Protein AF-A0A6N2C4Z9-F1 (afdb_monomer)

Organism: Solanum chilense (NCBI:txid4083)

Mean predicted aligned error: 12.43 Å

Radius of gyration: 21.18 Å; Cα contacts (8 Å, |Δi|>4): 33; chains: 1; bounding box: 46×52×25 Å

Sequence (66 aa):
MLTQYFLMNATNTCAKELNLLYKDFPQYFVWSSSYKMWSQRKRGKVIGRVVTSHQLREKDIILDYY

pLDDT: mean 79.86, std 14.9, range [50.56, 93.25]

Structure (mmCIF, N/CA/C/O backbone):
data_AF-A0A6N2C4Z9-F1
#
_entry.id   AF-A0A6N2C4Z9-F1
#
loop_
_atom_site.group_PDB
_atom_site.id
_atom_site.type_symbol
_atom_site.label_atom_id
_atom_site.label_alt_id
_atom_site.label_comp_id
_atom_site.label_asym_id
_atom_site.label_entity_id
_atom_site.label_seq_id
_atom_site.pdbx_PDB_ins_code
_atom_site.Cartn_x
_atom_site.Cartn_y
_atom_site.Cartn_z
_atom_site.occupancy
_atom_site.B_iso_or_equiv
_atom_site.auth_seq_id
_atom_site.auth_comp_id
_atom_site.auth_asym_id
_atom_site.auth_atom_id
_atom_site.pdbx_PDB_model_num
ATOM 1 N N . MET A 1 1 ? 0.644 -3.708 -8.351 1.00 85.81 1 MET A N 1
ATOM 2 C CA . MET A 1 1 ? 1.126 -4.942 -9.012 1.00 85.81 1 MET A CA 1
ATOM 3 C C . MET A 1 1 ? 0.982 -6.124 -8.066 1.00 85.81 1 MET A C 1
ATOM 5 O O . MET A 1 1 ? 1.430 -6.012 -6.927 1.00 85.81 1 MET A O 1
ATOM 9 N N . LEU A 1 2 ? 0.387 -7.230 -8.535 1.00 90.00 2 LEU A N 1
ATOM 10 C CA . LEU A 1 2 ? 0.078 -8.413 -7.716 1.00 90.00 2 LEU A CA 1
ATOM 11 C C . LEU A 1 2 ? 1.330 -9.217 -7.325 1.00 90.00 2 LEU A C 1
ATOM 13 O O . LEU A 1 2 ? 1.502 -9.557 -6.162 1.00 90.00 2 LEU A O 1
ATOM 17 N N . THR A 1 3 ? 2.266 -9.439 -8.249 1.00 92.56 3 THR A N 1
AT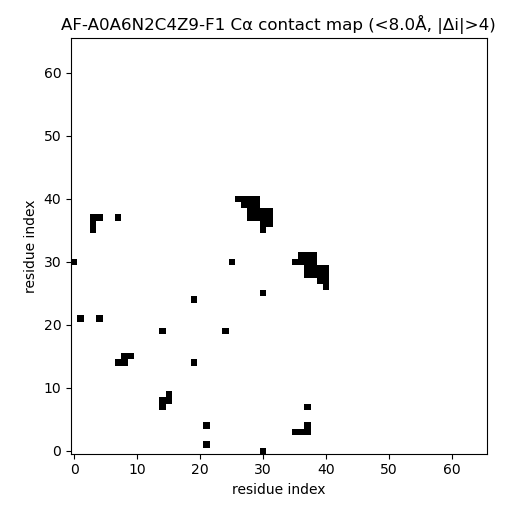OM 18 C CA . THR A 1 3 ? 3.525 -10.150 -7.951 1.00 92.56 3 THR A CA 1
ATOM 19 C C . THR A 1 3 ? 4.327 -9.457 -6.849 1.00 92.56 3 THR A C 1
ATOM 21 O O . THR A 1 3 ? 4.826 -10.094 -5.927 1.00 92.56 3 THR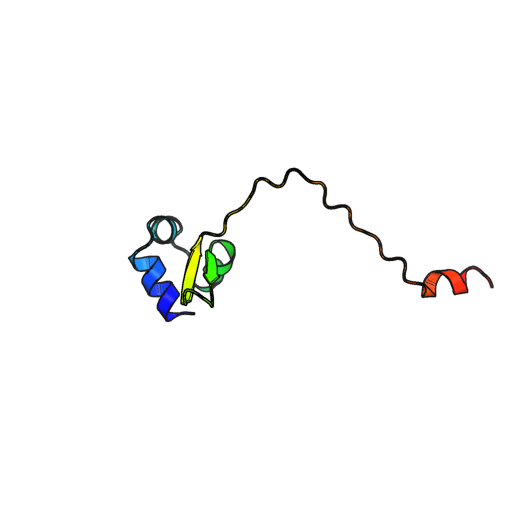 A O 1
ATOM 24 N N . GLN A 1 4 ? 4.382 -8.125 -6.897 1.00 93.19 4 GLN A N 1
ATOM 25 C CA . GLN A 1 4 ? 5.073 -7.331 -5.882 1.00 93.19 4 GLN A CA 1
ATOM 26 C C . GLN A 1 4 ? 4.339 -7.296 -4.541 1.00 93.19 4 GLN A C 1
ATOM 28 O O . GLN A 1 4 ? 4.966 -7.058 -3.515 1.00 93.19 4 GLN A O 1
ATOM 33 N N . TYR A 1 5 ? 3.02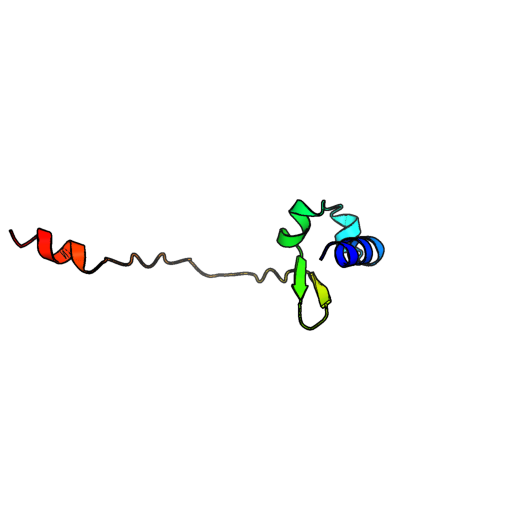8 -7.541 -4.523 1.00 92.81 5 TYR A N 1
ATOM 34 C CA . TYR A 1 5 ? 2.298 -7.708 -3.270 1.00 92.81 5 TYR A CA 1
ATOM 35 C C . TYR A 1 5 ? 2.752 -8.971 -2.530 1.00 92.81 5 TYR A C 1
ATOM 37 O O . TYR A 1 5 ? 3.060 -8.892 -1.345 1.00 92.81 5 TYR A O 1
ATOM 45 N N . PHE A 1 6 ? 2.889 -10.105 -3.226 1.00 93.12 6 PHE A N 1
ATOM 46 C CA . PHE A 1 6 ? 3.386 -11.336 -2.602 1.00 93.12 6 PHE A CA 1
ATOM 47 C C . PHE A 1 6 ? 4.812 -11.178 -2.067 1.00 93.12 6 PHE A C 1
ATOM 49 O O . PHE A 1 6 ? 5.091 -11.576 -0.938 1.00 93.12 6 PHE A O 1
ATOM 56 N N . LEU A 1 7 ? 5.694 -10.532 -2.838 1.00 92.94 7 LEU A N 1
ATOM 57 C CA . LEU A 1 7 ? 7.061 -10.243 -2.402 1.00 92.94 7 LEU A CA 1
ATOM 58 C C . LEU A 1 7 ? 7.078 -9.355 -1.151 1.00 92.94 7 LEU A C 1
ATOM 60 O O . LEU A 1 7 ? 7.792 -9.650 -0.193 1.00 92.94 7 LEU A O 1
ATOM 64 N N . MET A 1 8 ? 6.261 -8.300 -1.125 1.00 92.00 8 MET A N 1
ATOM 65 C CA . MET A 1 8 ? 6.167 -7.394 0.020 1.00 92.00 8 MET A CA 1
ATOM 66 C C .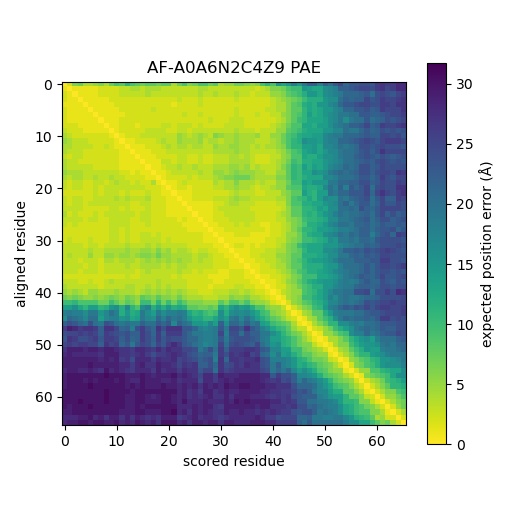 MET A 1 8 ? 5.609 -8.100 1.265 1.00 92.00 8 MET A C 1
ATOM 68 O O . MET A 1 8 ? 6.164 -7.939 2.347 1.00 92.00 8 MET A O 1
ATOM 72 N N . ASN A 1 9 ? 4.585 -8.945 1.118 1.00 91.50 9 ASN A N 1
ATOM 73 C CA . ASN A 1 9 ? 4.052 -9.760 2.216 1.00 91.50 9 ASN A CA 1
ATOM 74 C C . ASN A 1 9 ? 5.056 -10.797 2.740 1.00 91.50 9 ASN A C 1
ATOM 76 O O . ASN A 1 9 ? 5.050 -11.122 3.924 1.00 91.50 9 ASN A O 1
ATOM 80 N N . ALA A 1 10 ? 5.945 -11.312 1.891 1.00 90.19 10 ALA A N 1
ATOM 81 C CA . ALA A 1 10 ? 6.967 -12.270 2.303 1.00 90.19 10 ALA A CA 1
ATOM 82 C C . ALA A 1 10 ? 8.169 -11.613 3.005 1.0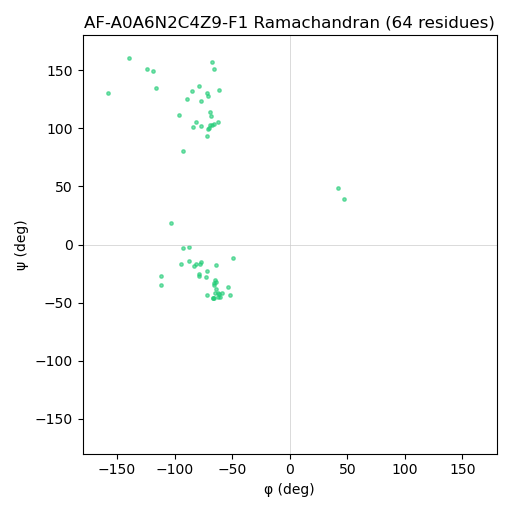0 90.19 10 ALA A C 1
ATOM 84 O O . ALA A 1 10 ? 8.823 -12.256 3.829 1.00 90.19 10 ALA A O 1
ATOM 85 N N . THR A 1 11 ? 8.469 -10.347 2.709 1.00 91.94 11 THR A N 1
ATOM 86 C CA . THR A 1 11 ? 9.717 -9.686 3.138 1.00 91.94 11 THR A CA 1
ATOM 87 C C . THR A 1 11 ? 9.512 -8.584 4.176 1.00 91.94 11 THR A C 1
ATOM 89 O O . THR A 1 11 ? 10.346 -8.430 5.064 1.00 91.94 11 THR A O 1
ATOM 92 N N . ASN A 1 12 ? 8.410 -7.834 4.116 1.00 89.62 12 ASN A N 1
ATOM 93 C CA . ASN A 1 12 ? 8.178 -6.680 4.979 1.00 89.62 12 ASN A CA 1
ATOM 94 C C . ASN A 1 12 ? 7.480 -7.088 6.285 1.00 89.62 12 ASN A C 1
ATOM 96 O O . ASN A 1 12 ? 6.401 -7.677 6.261 1.00 89.62 12 ASN A O 1
ATOM 100 N N . THR A 1 13 ? 8.067 -6.738 7.430 1.00 89.88 13 THR A N 1
ATOM 101 C CA . THR A 1 13 ? 7.524 -7.074 8.758 1.00 89.88 13 THR A CA 1
ATOM 102 C C . THR A 1 13 ? 6.157 -6.443 9.007 1.00 89.88 13 THR A C 1
ATOM 104 O O . THR A 1 13 ? 5.235 -7.154 9.386 1.00 89.88 13 THR A O 1
ATOM 107 N N . CYS A 1 14 ? 5.963 -5.161 8.684 1.00 87.62 14 CYS A N 1
ATOM 108 C CA . CYS A 1 14 ? 4.656 -4.521 8.865 1.00 87.62 14 CYS A CA 1
ATOM 109 C C . CYS A 1 14 ? 3.575 -5.116 7.957 1.00 87.62 14 CYS A C 1
ATOM 111 O O . CYS A 1 14 ? 2.420 -5.195 8.357 1.00 87.62 14 CYS A O 1
ATOM 113 N N . ALA A 1 15 ? 3.917 -5.530 6.732 1.00 89.44 15 ALA A N 1
ATOM 114 C CA . ALA A 1 15 ? 2.949 -6.195 5.858 1.00 89.44 15 ALA A CA 1
ATOM 115 C C . ALA A 1 15 ? 2.490 -7.541 6.450 1.00 89.44 15 ALA A C 1
ATOM 117 O O . ALA A 1 15 ? 1.303 -7.858 6.391 1.00 89.44 15 ALA A O 1
ATOM 118 N N . LYS A 1 16 ? 3.411 -8.289 7.077 1.00 90.50 16 LYS A N 1
ATOM 119 C CA . LYS A 1 16 ? 3.102 -9.535 7.799 1.00 90.50 16 LYS A CA 1
ATOM 120 C C . LYS A 1 16 ? 2.247 -9.293 9.037 1.00 90.50 16 LYS A C 1
ATOM 122 O O . LYS A 1 16 ? 1.263 -9.994 9.230 1.00 90.50 16 LYS A O 1
ATOM 127 N N . GLU A 1 17 ? 2.606 -8.300 9.847 1.00 90.62 17 GLU A N 1
ATOM 128 C CA . GLU A 1 17 ? 1.877 -7.944 11.070 1.00 90.62 17 GLU A CA 1
ATOM 129 C C . GLU A 1 17 ? 0.443 -7.492 10.776 1.00 90.62 17 GLU A C 1
ATOM 131 O O . GLU A 1 17 ? -0.485 -7.884 11.477 1.00 90.62 17 GLU A O 1
ATOM 136 N N . LEU A 1 18 ? 0.247 -6.696 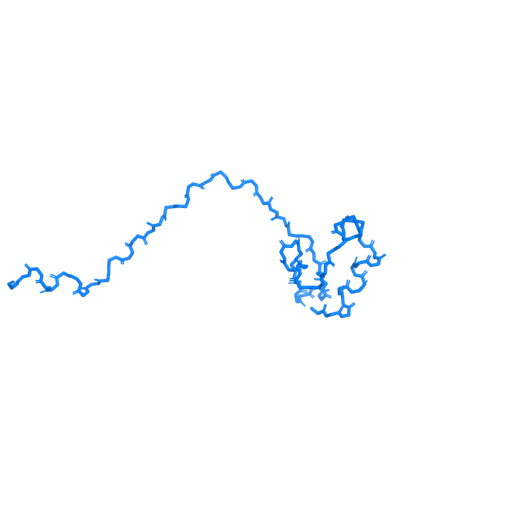9.721 1.00 87.44 18 LEU A N 1
ATOM 137 C CA . LEU A 1 18 ? -1.072 -6.182 9.344 1.00 87.44 18 LEU A CA 1
ATOM 138 C C . LEU A 1 18 ? -1.951 -7.221 8.627 1.00 87.44 18 LEU A C 1
ATOM 140 O O . LEU A 1 18 ? -3.150 -6.987 8.498 1.00 87.44 18 LEU A O 1
ATOM 144 N N . ASN A 1 19 ? -1.370 -8.328 8.143 1.00 90.19 19 ASN A N 1
ATOM 145 C CA . ASN A 1 19 ? -2.046 -9.430 7.444 1.00 90.19 19 ASN A CA 1
ATOM 146 C C . ASN A 1 19 ? -3.111 -8.962 6.423 1.00 90.19 19 ASN A C 1
ATOM 148 O O . ASN A 1 19 ? -4.263 -9.399 6.429 1.00 90.19 19 ASN A O 1
ATOM 152 N N . LEU A 1 20 ? -2.729 -8.006 5.569 1.00 88.94 20 LEU A N 1
ATOM 153 C CA . LEU A 1 20 ? -3.651 -7.319 4.661 1.00 88.94 20 LEU A CA 1
ATOM 154 C C . LEU A 1 20 ? -3.974 -8.160 3.423 1.00 88.94 20 LEU A C 1
ATOM 156 O O . LEU A 1 20 ? -3.077 -8.667 2.735 1.00 88.94 20 LEU A O 1
ATOM 160 N N . LEU A 1 21 ? -5.253 -8.187 3.040 1.00 91.56 21 LEU A N 1
ATOM 161 C CA . LEU A 1 21 ? -5.649 -8.661 1.718 1.00 91.56 21 LEU A CA 1
ATOM 162 C C . LEU A 1 21 ? -5.158 -7.700 0.629 1.00 91.56 21 LEU A C 1
ATOM 164 O O . LEU A 1 21 ? -4.978 -6.502 0.852 1.00 91.56 21 LEU A O 1
ATOM 168 N N . TYR A 1 22 ? -5.019 -8.215 -0.595 1.00 91.25 22 TYR A N 1
ATOM 169 C CA . TYR A 1 22 ? -4.605 -7.408 -1.747 1.00 91.25 22 TYR A CA 1
ATOM 170 C C . TYR A 1 22 ? -5.486 -6.167 -1.957 1.00 91.25 22 TYR A C 1
ATOM 172 O O . TYR A 1 22 ? -4.977 -5.102 -2.301 1.00 91.25 22 TYR A O 1
ATOM 180 N N . LYS A 1 23 ? -6.796 -6.288 -1.700 1.00 90.44 23 LYS A N 1
ATOM 181 C CA . LYS A 1 23 ? -7.768 -5.189 -1.814 1.00 90.44 23 LYS A CA 1
ATOM 182 C C . LYS A 1 23 ? -7.512 -4.043 -0.821 1.00 90.44 23 LYS A C 1
ATOM 184 O O . LYS A 1 23 ? -7.749 -2.890 -1.162 1.00 90.44 23 LYS A O 1
ATOM 189 N N . ASP A 1 24 ? -6.988 -4.355 0.364 1.00 90.00 24 ASP A N 1
ATOM 190 C CA . ASP A 1 24 ? -6.786 -3.398 1.462 1.00 90.00 24 ASP A CA 1
ATOM 191 C C . ASP A 1 24 ? -5.361 -2.816 1.443 1.00 90.00 24 ASP A C 1
ATOM 193 O O . ASP A 1 24 ? -5.076 -1.760 2.009 1.00 90.00 24 ASP A O 1
ATOM 197 N N . PHE A 1 25 ? -4.452 -3.470 0.719 1.00 90.44 25 PHE A N 1
ATOM 198 C CA . PHE A 1 25 ? -3.051 -3.086 0.589 1.00 90.44 25 PHE A CA 1
ATOM 199 C C . PHE A 1 25 ? -2.811 -1.617 0.180 1.00 90.44 25 PHE A C 1
ATOM 201 O O . PHE A 1 25 ? -1.975 -0.957 0.809 1.00 90.44 25 PHE A O 1
ATOM 208 N N . PRO A 1 26 ? -3.546 -1.036 -0.796 1.00 90.81 26 PRO A N 1
ATOM 209 C CA . PRO A 1 26 ? -3.346 0.351 -1.226 1.00 90.81 26 PRO A CA 1
ATOM 210 C C . PRO A 1 26 ? -3.646 1.395 -0.139 1.00 90.81 26 PRO A C 1
ATOM 212 O O . PRO A 1 26 ? -3.216 2.547 -0.242 1.00 90.81 26 PRO A O 1
ATOM 215 N N . GLN A 1 27 ? -4.372 1.028 0.920 1.00 90.56 27 GLN A N 1
ATOM 216 C CA . GLN A 1 27 ? -4.664 1.926 2.038 1.00 90.56 27 GLN A CA 1
ATOM 217 C C . GLN A 1 27 ? -3.432 2.177 2.925 1.00 90.56 27 GLN A C 1
ATOM 219 O O . GLN A 1 27 ? -3.296 3.250 3.530 1.00 90.56 27 GLN A O 1
ATOM 224 N N . TYR A 1 28 ? -2.513 1.213 2.969 1.00 90.25 28 TYR A N 1
ATOM 225 C CA . TYR A 1 28 ? -1.329 1.218 3.833 1.00 90.25 28 TYR A CA 1
ATOM 226 C C . TYR A 1 28 ? -0.031 1.370 3.050 1.00 90.25 28 TYR A C 1
ATOM 228 O O . TYR A 1 28 ? 0.936 1.925 3.566 1.00 90.25 28 TYR A O 1
ATOM 236 N N . PHE A 1 29 ? -0.018 0.939 1.793 1.00 92.44 29 PHE A N 1
ATOM 237 C CA . PHE A 1 29 ? 1.148 0.983 0.927 1.00 92.44 29 PHE A CA 1
ATOM 238 C C . PHE A 1 29 ? 0.841 1.754 -0.354 1.00 92.44 29 PHE A C 1
ATOM 240 O O . PHE A 1 29 ? -0.293 1.805 -0.828 1.00 92.44 29 PHE A O 1
ATOM 247 N N . VAL A 1 30 ? 1.868 2.376 -0.920 1.00 92.25 30 VAL A N 1
ATOM 248 C CA . VAL A 1 30 ? 1.795 3.113 -2.182 1.00 92.25 30 VAL A CA 1
ATOM 249 C C . VAL A 1 30 ? 2.688 2.411 -3.193 1.00 92.25 30 VAL A C 1
ATOM 251 O O . VAL A 1 30 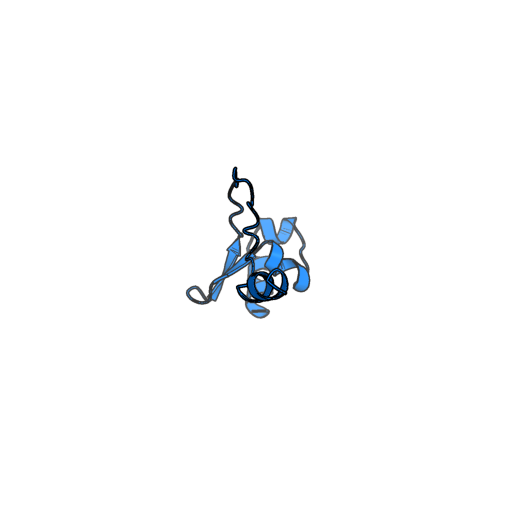? 3.811 2.017 -2.882 1.00 92.25 30 VAL A O 1
ATOM 254 N N . TRP A 1 31 ? 2.179 2.234 -4.410 1.00 92.94 31 TRP A N 1
ATOM 255 C CA . TRP A 1 31 ? 2.968 1.696 -5.507 1.00 92.94 31 TRP A CA 1
ATOM 256 C C . TRP A 1 31 ? 3.891 2.781 -6.058 1.00 92.94 31 TRP A C 1
ATOM 258 O O . TRP A 1 31 ? 3.424 3.833 -6.493 1.00 92.94 31 TRP A O 1
ATOM 268 N N . SER A 1 32 ? 5.196 2.516 -6.074 1.00 91.25 32 SER A N 1
ATOM 269 C CA . SER A 1 32 ? 6.156 3.346 -6.790 1.00 91.25 32 SER A CA 1
ATOM 270 C C . SER A 1 32 ? 6.438 2.744 -8.159 1.00 91.25 32 SER A C 1
ATOM 272 O O . SER A 1 32 ? 7.080 1.699 -8.261 1.00 91.25 32 SER A O 1
ATOM 274 N N . SER A 1 33 ? 5.998 3.421 -9.221 1.00 90.69 33 SER A N 1
ATOM 275 C CA . SER A 1 33 ? 6.302 3.008 -10.597 1.00 90.69 33 SER A CA 1
ATOM 276 C C . SER A 1 33 ? 7.795 3.111 -10.922 1.00 90.69 33 SER A C 1
ATOM 278 O O . SER A 1 33 ? 8.306 2.261 -11.645 1.00 90.69 33 SER A O 1
ATOM 280 N N . SER A 1 34 ? 8.503 4.091 -10.348 1.00 93.25 34 SER A N 1
ATOM 281 C CA . SER A 1 34 ? 9.940 4.300 -10.574 1.00 93.25 34 SER A CA 1
ATOM 282 C C . SER A 1 34 ? 10.783 3.159 -10.007 1.00 93.25 34 SER A C 1
ATOM 284 O O . SER A 1 34 ? 11.655 2.633 -10.688 1.00 93.25 34 SER A O 1
ATOM 286 N N . TYR A 1 35 ? 10.485 2.736 -8.777 1.00 90.94 35 TYR A N 1
ATOM 287 C CA . TYR A 1 35 ? 11.210 1.656 -8.101 1.00 90.94 35 TYR A CA 1
ATOM 288 C C . TYR A 1 35 ? 10.564 0.277 -8.305 1.00 90.94 35 TYR A C 1
ATOM 290 O O . TYR A 1 35 ? 11.078 -0.726 -7.816 1.00 90.94 35 TYR A O 1
ATOM 298 N N . LYS A 1 36 ? 9.421 0.221 -9.005 1.00 91.75 36 LYS A N 1
ATOM 299 C CA . LYS A 1 36 ? 8.588 -0.975 -9.210 1.00 91.75 36 LYS A CA 1
ATOM 300 C C . LYS A 1 36 ? 8.338 -1.761 -7.918 1.00 91.75 36 LYS A C 1
ATOM 302 O O . LYS A 1 36 ? 8.334 -2.990 -7.935 1.00 91.75 36 LYS A O 1
ATOM 307 N N . MET A 1 37 ? 8.116 -1.064 -6.808 1.00 92.44 37 MET A N 1
ATOM 308 C CA . MET A 1 37 ? 7.932 -1.670 -5.489 1.00 92.44 37 MET A CA 1
ATOM 309 C C . MET A 1 37 ? 6.836 -0.968 -4.697 1.00 92.44 37 MET A C 1
ATOM 311 O O . MET A 1 37 ? 6.474 0.180 -4.965 1.00 92.44 37 MET A O 1
ATOM 315 N N . TRP A 1 38 ? 6.322 -1.674 -3.697 1.00 92.75 38 TRP A N 1
ATOM 316 C CA . TRP A 1 38 ? 5.432 -1.101 -2.702 1.00 92.75 38 TRP A CA 1
ATOM 317 C C . TRP A 1 38 ? 6.247 -0.458 -1.585 1.00 92.75 38 TRP A C 1
ATOM 319 O O . TRP A 1 38 ? 7.167 -1.069 -1.050 1.00 92.75 38 TRP A O 1
ATOM 329 N N . SER A 1 39 ? 5.893 0.765 -1.209 1.00 91.44 39 SER A N 1
ATOM 330 C CA . SER A 1 39 ? 6.469 1.451 -0.055 1.00 91.44 39 SER A CA 1
ATOM 331 C C . SER A 1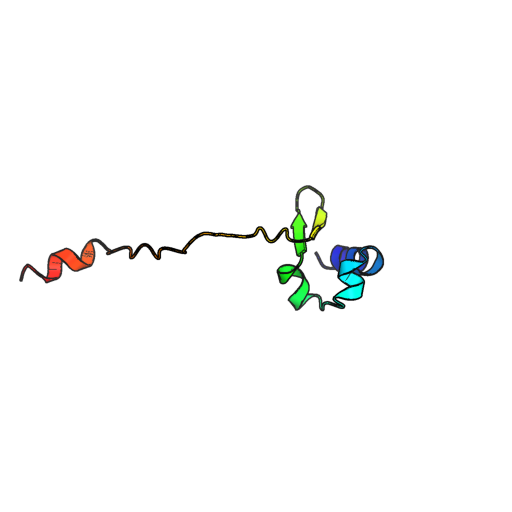 39 ? 5.387 1.754 0.971 1.00 91.44 39 SER A C 1
ATOM 333 O O . SER A 1 39 ? 4.216 1.934 0.629 1.00 91.44 39 SER A O 1
ATOM 335 N N . GLN A 1 40 ? 5.760 1.776 2.251 1.00 90.31 40 GLN A N 1
ATOM 336 C CA . GLN A 1 40 ? 4.827 2.149 3.310 1.00 90.31 40 GLN A CA 1
ATOM 337 C C . GLN A 1 40 ? 4.354 3.585 3.106 1.00 90.31 40 GLN A C 1
ATOM 339 O O . GLN A 1 40 ? 5.145 4.505 2.874 1.00 90.31 40 GLN A O 1
ATOM 344 N N . ARG A 1 41 ? 3.042 3.783 3.213 1.00 87.62 41 ARG A N 1
ATOM 345 C CA . ARG A 1 41 ? 2.434 5.103 3.132 1.00 87.62 41 ARG A CA 1
ATOM 346 C C . ARG A 1 41 ? 2.836 5.894 4.371 1.00 87.62 41 ARG A C 1
ATOM 348 O O . ARG A 1 41 ? 2.364 5.631 5.473 1.00 87.62 41 ARG A O 1
ATOM 355 N N . LYS A 1 42 ? 3.665 6.917 4.178 1.00 83.62 42 LYS A N 1
ATOM 356 C CA . LYS A 1 42 ? 3.967 7.895 5.224 1.00 83.62 42 LYS A CA 1
ATOM 357 C C . LYS A 1 42 ? 2.704 8.713 5.504 1.00 83.62 42 LYS A C 1
ATOM 359 O O . LYS A 1 42 ? 2.338 9.577 4.712 1.00 83.62 42 LYS A O 1
ATOM 364 N N . ARG A 1 43 ? 2.008 8.428 6.606 1.00 76.81 43 ARG A N 1
ATOM 365 C CA . ARG A 1 43 ? 0.940 9.297 7.115 1.00 76.81 43 ARG A CA 1
ATOM 366 C C . ARG A 1 43 ? 1.598 10.379 7.966 1.00 76.81 43 ARG A C 1
ATOM 368 O O . ARG A 1 43 ? 2.017 10.117 9.087 1.00 76.81 43 ARG A O 1
ATOM 375 N N . GLY A 1 44 ? 1.755 11.574 7.404 1.00 71.69 44 GLY A N 1
ATOM 376 C CA . GLY A 1 44 ? 2.168 12.736 8.187 1.00 71.69 44 GLY A CA 1
ATOM 377 C C . GLY A 1 44 ? 1.091 13.109 9.210 1.00 71.69 44 GLY A C 1
ATOM 378 O O . GLY A 1 44 ? -0.098 12.889 8.973 1.00 71.69 44 GLY A O 1
ATOM 379 N N . LYS A 1 45 ? 1.494 13.701 10.338 1.00 62.50 45 LYS A N 1
ATOM 380 C CA . LYS A 1 45 ? 0.567 14.364 11.261 1.00 62.50 45 LYS A CA 1
ATOM 381 C C . LYS A 1 45 ? 0.102 15.666 10.602 1.00 62.50 45 LYS A C 1
ATOM 383 O O . LYS A 1 45 ? 0.790 16.677 10.681 1.00 62.50 45 LYS A O 1
ATOM 388 N N . VAL A 1 46 ? -1.030 15.635 9.903 1.00 61.12 46 VAL A N 1
ATOM 389 C CA . VAL A 1 46 ? -1.630 16.847 9.329 1.00 61.12 46 VAL A CA 1
ATOM 390 C C . VAL A 1 46 ? -2.319 17.614 10.459 1.00 61.12 46 VAL A C 1
ATOM 392 O O . VAL A 1 46 ? -3.403 17.240 10.894 1.00 61.12 46 VAL A O 1
ATOM 395 N N . ILE A 1 47 ? -1.684 18.676 10.961 1.00 59.47 47 ILE A N 1
ATOM 396 C CA . ILE A 1 47 ? -2.343 19.688 11.800 1.00 59.47 47 ILE A CA 1
ATOM 397 C C . ILE A 1 47 ? -2.815 20.789 10.849 1.00 59.47 47 ILE A C 1
ATOM 399 O O . ILE A 1 47 ? -2.132 21.783 10.637 1.00 59.47 47 ILE A O 1
ATOM 403 N N . GLY A 1 48 ? -3.951 20.571 10.194 1.00 62.28 48 GLY A N 1
ATOM 404 C CA . GLY A 1 48 ? -4.524 21.538 9.263 1.00 62.28 48 GLY A CA 1
ATOM 405 C C . GLY A 1 48 ? -6.013 21.289 9.086 1.00 62.28 48 GLY A C 1
ATOM 406 O O . GLY A 1 48 ? -6.431 20.153 8.871 1.00 62.28 48 GLY A O 1
ATOM 407 N N . ARG A 1 49 ? -6.823 22.344 9.207 1.00 69.75 49 ARG A N 1
ATOM 408 C CA . ARG A 1 49 ? -8.251 22.299 8.872 1.00 69.75 49 ARG A CA 1
ATOM 409 C C . ARG A 1 49 ? -8.393 22.194 7.354 1.00 69.75 49 ARG A C 1
ATOM 411 O O . ARG A 1 49 ? -7.853 23.026 6.632 1.00 69.75 49 ARG A O 1
ATOM 418 N N . VAL A 1 50 ? -9.152 21.209 6.880 1.00 67.88 50 VAL A N 1
ATOM 419 C CA . VAL A 1 50 ? -9.644 21.196 5.498 1.00 67.88 50 VAL A CA 1
ATOM 420 C C . VAL A 1 50 ? -10.703 22.293 5.399 1.00 67.88 50 VAL A C 1
ATOM 422 O O . VAL A 1 50 ? -11.826 22.113 5.860 1.00 67.88 50 VAL A O 1
ATOM 425 N N . VAL A 1 51 ? -10.332 23.458 4.867 1.00 66.88 51 VAL A N 1
ATOM 426 C CA . VAL A 1 51 ? -11.299 24.500 4.511 1.00 66.88 51 VAL A CA 1
ATOM 427 C C . VAL A 1 51 ? -11.856 24.115 3.151 1.00 66.88 51 VAL A C 1
ATOM 429 O O . VAL A 1 51 ? -11.166 24.202 2.139 1.00 66.88 51 VAL A O 1
ATOM 432 N N . THR A 1 52 ? -13.090 23.626 3.132 1.00 58.22 52 THR A N 1
ATOM 433 C CA . THR A 1 52 ? -13.836 23.410 1.895 1.00 58.22 52 THR A CA 1
ATOM 434 C C . THR A 1 52 ? -14.021 24.759 1.208 1.00 58.22 52 THR A C 1
ATOM 436 O O . THR A 1 52 ? -14.817 25.583 1.657 1.00 58.22 52 THR A O 1
ATOM 439 N N . SER A 1 53 ? -13.270 25.016 0.139 1.00 56.72 53 SER A N 1
ATOM 440 C CA . SER A 1 53 ? -13.521 26.155 -0.739 1.00 56.72 53 SER A CA 1
ATOM 441 C C . SER A 1 53 ? -14.827 25.881 -1.482 1.00 56.72 53 SER A C 1
ATOM 443 O O . SER A 1 53 ? -14.860 25.056 -2.394 1.00 56.72 53 SER A O 1
ATOM 445 N N . HIS A 1 54 ? -15.922 26.520 -1.069 1.00 65.12 54 HIS A N 1
ATOM 446 C CA . HIS A 1 54 ? -17.155 26.502 -1.845 1.00 65.12 54 HIS A CA 1
ATOM 447 C C . HIS A 1 54 ? -16.872 27.256 -3.149 1.00 65.12 54 HIS A C 1
ATOM 449 O O . HIS A 1 54 ? -16.752 28.477 -3.155 1.00 65.12 54 HIS A O 1
ATOM 455 N N . GLN A 1 55 ? -16.700 26.534 -4.257 1.00 63.78 55 GLN A N 1
ATOM 456 C CA . GLN A 1 55 ? -16.696 27.156 -5.576 1.00 63.78 55 GLN A CA 1
ATOM 457 C C . GLN A 1 55 ? -18.135 27.595 -5.850 1.00 63.78 55 GLN A C 1
ATOM 459 O O . GLN A 1 55 ? -18.979 26.757 -6.163 1.00 63.78 55 GLN A O 1
ATOM 464 N N . LEU A 1 56 ? -18.442 28.878 -5.658 1.00 58.25 56 LEU A N 1
ATOM 465 C CA . LEU A 1 56 ? -19.645 29.459 -6.245 1.00 58.25 56 LEU A CA 1
ATOM 466 C C . LEU A 1 56 ? -19.399 29.507 -7.751 1.00 58.25 56 LEU A C 1
ATOM 468 O O . LEU A 1 56 ? -18.465 30.149 -8.232 1.00 58.25 56 LEU A O 1
ATOM 472 N N . ARG A 1 57 ? -20.175 28.719 -8.488 1.00 51.56 57 ARG A N 1
ATOM 473 C CA . ARG A 1 57 ? -20.141 28.693 -9.944 1.00 51.56 57 ARG A CA 1
ATOM 474 C C . ARG A 1 57 ? -20.783 30.006 -10.401 1.00 51.56 57 ARG A C 1
ATOM 476 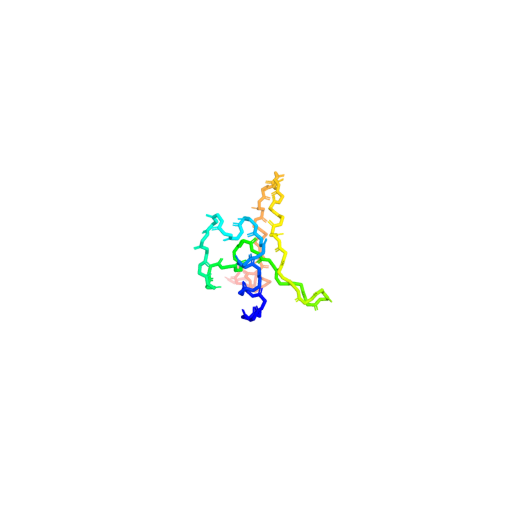O O . ARG A 1 57 ? -21.885 30.307 -9.970 1.00 51.56 57 ARG A O 1
ATOM 483 N N . GLU A 1 58 ? -20.140 30.753 -11.300 1.00 58.00 58 GLU A N 1
ATOM 484 C CA . GLU A 1 58 ? -20.607 32.053 -11.850 1.00 58.00 58 GLU A CA 1
ATOM 485 C C . GLU A 1 58 ? -22.063 32.083 -12.363 1.00 58.00 58 GLU A C 1
ATOM 487 O O . GLU A 1 58 ? -22.606 33.150 -12.630 1.00 58.00 58 GLU A O 1
ATOM 492 N N . LYS A 1 59 ? -22.720 30.928 -12.498 1.00 55.81 59 LYS A N 1
ATOM 493 C CA . LYS A 1 59 ? -24.105 30.815 -12.960 1.00 55.81 59 LYS A CA 1
ATOM 494 C C . LYS A 1 59 ? -25.150 31.163 -11.898 1.00 55.81 59 LYS A C 1
ATOM 496 O O . LYS A 1 59 ? -26.281 31.436 -12.281 1.00 55.81 59 LYS A O 1
ATOM 501 N N . ASP A 1 60 ? -24.778 31.200 -10.620 1.00 56.91 60 ASP A N 1
ATOM 502 C CA . ASP A 1 60 ? -25.724 31.496 -9.537 1.00 56.91 60 ASP A CA 1
ATOM 503 C C . ASP A 1 60 ? -25.962 33.013 -9.369 1.00 56.91 60 ASP A C 1
ATOM 505 O O . ASP A 1 60 ? -26.969 33.418 -8.808 1.00 56.91 60 ASP A O 1
ATOM 509 N N . ILE A 1 61 ? -25.093 33.869 -9.926 1.00 58.09 61 ILE A N 1
ATOM 510 C CA . ILE A 1 61 ? -25.196 35.338 -9.798 1.00 58.09 61 ILE A CA 1
ATOM 511 C C . ILE A 1 61 ? -26.247 35.930 -10.756 1.00 58.09 61 ILE A C 1
ATOM 513 O O . ILE A 1 61 ? -26.795 36.995 -10.496 1.00 58.09 61 ILE A O 1
ATOM 517 N N . ILE A 1 62 ? -26.553 35.259 -11.872 1.00 59.38 62 ILE A N 1
ATOM 518 C CA . ILE A 1 62 ? -27.418 35.824 -12.926 1.00 59.38 62 ILE A CA 1
ATOM 519 C C . ILE A 1 62 ? -28.915 35.635 -12.610 1.00 59.38 62 ILE A C 1
ATOM 521 O O . ILE A 1 62 ? -29.748 36.354 -13.156 1.00 59.38 62 ILE A O 1
ATOM 525 N N . LEU A 1 63 ? -29.272 34.710 -11.712 1.00 58.38 63 LEU A N 1
ATOM 526 C CA . LEU A 1 63 ? -30.673 34.433 -11.363 1.00 58.38 63 LEU A CA 1
ATOM 527 C C . LEU A 1 63 ? -31.233 35.321 -10.243 1.00 58.38 63 LEU A C 1
ATOM 529 O O . LEU A 1 63 ? -32.447 35.392 -10.115 1.00 58.38 63 LEU A O 1
ATOM 533 N N . ASP A 1 64 ? -30.385 36.037 -9.501 1.00 56.09 64 ASP A N 1
ATOM 534 C CA . ASP A 1 64 ? -30.830 36.977 -8.456 1.00 56.09 64 ASP A CA 1
ATOM 535 C C . ASP A 1 64 ? -31.112 38.396 -9.000 1.00 56.09 64 ASP A C 1
ATOM 537 O O . ASP A 1 64 ? -31.528 39.282 -8.255 1.00 56.09 64 ASP A O 1
ATOM 541 N N . TYR A 1 65 ? -30.886 38.628 -10.301 1.00 56.06 65 TYR A N 1
ATOM 542 C CA . TYR A 1 65 ? -31.111 39.912 -10.986 1.00 56.06 65 TYR A CA 1
ATOM 543 C C . TYR A 1 65 ? -32.395 39.953 -11.842 1.00 56.06 65 TYR A C 1
ATOM 545 O O . TYR A 1 65 ? -32.526 40.834 -12.696 1.00 56.06 65 TYR A O 1
ATOM 553 N N . TYR A 1 66 ? -33.346 39.041 -11.608 1.00 50.56 66 TYR A N 1
ATOM 554 C CA . TYR A 1 66 ? -34.693 39.062 -12.197 1.00 50.56 66 TYR A CA 1
ATOM 555 C C . TYR A 1 66 ? -35.786 38.871 -11.148 1.00 50.56 66 TYR A C 1
ATOM 557 O O . TYR A 1 66 ? -35.647 37.954 -10.311 1.00 50.56 66 TYR A O 1
#

Secondary structure (DSSP, 8-state):
-HHHHHHHHHH-HHHHHHT--TTTHHHHEEEETTTTEEEE-----------------GGGSSGGG-

Foldseek 3Di:
DVVQLVVCCVPPPVSVVVVDDPVCLVVQWDQDPVVRHTDGDDDDPDPDDPDPDPPPDPVVVVVVVD

Solvent-accessible surface area (backbone atoms only — not comparable to full-atom values): 4476 Å² total; per-residue (Å²): 114,71,73,52,47,56,52,42,47,74,69,38,65,67,45,50,74,64,65,63,52,80,89,54,37,68,83,52,30,40,81,36,79,89,77,69,40,74,40,78,55,82,78,72,89,78,89,69,84,87,75,82,78,79,78,78,61,84,74,67,67,66,65,77,77,111